Protein AF-A0A830D7R0-F1 (afdb_monomer_lite)

Organism: NCBI:txid374723

Sequence (79 aa):
TVVPSAAALVIKALKEPERDRKKTKNIKHSGNISLDDVIEIAKVEILGTCVSVGCTVDRKDPKDLQQEILDGDVEVPQD

pLDDT: mean 82.05, std 9.17, range [51.09, 92.5]

Foldseek 3Di:
DDDDDLVVLVCVQQVPDDDDPVPDPDDDDDDDGDVVSVVLSVLLVVLVVCQVVVHDDPNHRSVVVSVCSVVVVDDDDDD

InterPro domains:
  IPR000911 Ribosomal protein uL11 [PTHR11661] (1-78)
  IPR020783 Large ribosomal subunit protein uL11, C-terminal [PF00298] (3-44)
  IPR036769 Large ribosomal subunit protein uL11, C-terminal domain superfamily [G3DSA:1.10.10.250] (5-44)
  IPR036769 Large ribosomal subunit protein uL11, C-terminal domain superfamily [G3DSA:1.10.10.250] (45-77)
  IPR036769 Large ribosomal subunit protein uL11, C-terminal domain superfamily [SSF46906] (4-62)

Radius of gyration: 14.64 Å; chains: 1; bounding box: 40×22×38 Å

Secondary structure (DSSP, 8-state):
-PPPPHHHHHHHHTTPPP--TTT--SPPP-----HHHHHHHHHHHHHHHHHHHT--BTTB-HHHHHHHHHHT--PPP--

Structure (mmCIF, N/CA/C/O backbone):
data_AF-A0A830D7R0-F1
#
_entry.id   AF-A0A830D7R0-F1
#
loop_
_atom_site.group_PDB
_atom_site.id
_atom_site.type_symbol
_atom_site.label_atom_id
_atom_site.label_alt_id
_atom_site.label_comp_id
_atom_site.label_asym_id
_atom_site.label_entity_id
_atom_site.label_seq_id
_atom_site.pdbx_PDB_ins_code
_atom_site.Cartn_x
_atom_site.Cartn_y
_atom_site.Cartn_z
_atom_site.occupancy
_atom_site.B_iso_or_equiv
_atom_site.auth_seq_id
_atom_site.auth_comp_id
_atom_site.auth_asym_id
_atom_site.auth_atom_id
_atom_site.pdbx_PDB_model_num
ATOM 1 N N . THR A 1 1 ? 7.514 8.417 -11.746 1.00 58.34 1 THR A N 1
ATOM 2 C CA . THR A 1 1 ? 7.262 8.825 -10.347 1.00 58.34 1 THR A CA 1
ATOM 3 C C . THR A 1 1 ? 7.568 7.649 -9.447 1.00 58.34 1 THR A C 1
ATOM 5 O O . THR A 1 1 ? 7.311 6.519 -9.840 1.00 58.34 1 THR A O 1
ATOM 8 N N . VAL A 1 2 ? 8.221 7.878 -8.308 1.00 61.38 2 VAL A N 1
ATOM 9 C CA . VAL A 1 2 ? 8.536 6.799 -7.359 1.00 61.38 2 VAL A CA 1
ATOM 10 C C . VAL A 1 2 ? 7.261 6.495 -6.580 1.00 61.38 2 VAL A C 1
ATOM 12 O O . VAL A 1 2 ? 6.728 7.397 -5.938 1.00 61.38 2 VAL A O 1
ATOM 15 N N . VAL A 1 3 ? 6.763 5.262 -6.664 1.00 65.75 3 VAL A N 1
ATOM 16 C CA . VAL A 1 3 ? 5.616 4.827 -5.858 1.00 65.75 3 VAL A CA 1
ATOM 17 C C . VAL A 1 3 ? 6.091 4.721 -4.405 1.00 65.75 3 VAL A C 1
ATOM 19 O O . VAL A 1 3 ? 7.122 4.085 -4.153 1.00 65.75 3 VAL A O 1
ATOM 22 N N . PRO A 1 4 ? 5.423 5.385 -3.446 1.00 76.38 4 PRO A N 1
ATOM 23 C CA . PRO A 1 4 ? 5.773 5.250 -2.040 1.00 76.38 4 PRO A CA 1
ATOM 24 C C . PRO A 1 4 ? 5.597 3.793 -1.605 1.00 76.38 4 PRO A C 1
ATOM 26 O O . PRO A 1 4 ? 4.685 3.105 -2.052 1.00 76.38 4 PRO A O 1
ATOM 29 N N . SER A 1 5 ? 6.471 3.309 -0.723 1.00 83.50 5 SER A N 1
ATOM 30 C CA . SER A 1 5 ? 6.281 1.979 -0.144 1.00 83.50 5 SER A CA 1
ATOM 31 C C . SER A 1 5 ? 5.035 1.947 0.741 1.00 83.50 5 SER A C 1
ATOM 33 O O . SER A 1 5 ? 4.675 2.959 1.346 1.00 83.50 5 SER A O 1
ATOM 35 N N . ALA A 1 6 ? 4.445 0.764 0.901 1.00 84.19 6 ALA A N 1
ATOM 36 C CA . ALA A 1 6 ? 3.340 0.512 1.827 1.00 84.19 6 ALA A CA 1
ATOM 37 C C . ALA A 1 6 ? 3.582 1.112 3.214 1.00 84.19 6 ALA A C 1
ATOM 39 O O . ALA A 1 6 ? 2.770 1.861 3.749 1.00 84.19 6 ALA A O 1
ATOM 40 N N . ALA A 1 7 ? 4.780 0.874 3.757 1.00 83.62 7 ALA A N 1
ATOM 41 C CA . ALA A 1 7 ? 5.187 1.408 5.049 1.00 83.62 7 ALA A CA 1
ATOM 42 C C . ALA A 1 7 ? 5.146 2.945 5.094 1.00 83.62 7 ALA A C 1
ATOM 44 O O . ALA A 1 7 ? 4.776 3.516 6.115 1.00 83.62 7 ALA A O 1
ATOM 45 N N . ALA A 1 8 ? 5.504 3.632 4.004 1.00 85.31 8 ALA A N 1
ATOM 46 C CA . ALA A 1 8 ? 5.435 5.090 3.947 1.00 85.31 8 ALA A CA 1
ATOM 47 C C . ALA A 1 8 ? 3.985 5.600 3.938 1.00 85.31 8 ALA A C 1
ATOM 49 O O . ALA A 1 8 ? 3.704 6.617 4.569 1.00 85.31 8 ALA A O 1
ATOM 50 N N . LEU A 1 9 ? 3.071 4.887 3.272 1.00 86.44 9 LEU A N 1
ATOM 51 C CA . LEU A 1 9 ? 1.647 5.222 3.256 1.00 86.44 9 LEU A CA 1
ATOM 52 C C . LEU A 1 9 ? 1.000 5.015 4.632 1.00 86.44 9 LEU A C 1
ATOM 54 O O . LEU A 1 9 ? 0.301 5.903 5.111 1.00 86.44 9 LEU A O 1
ATOM 58 N N . VAL A 1 10 ? 1.323 3.918 5.322 1.00 87.44 10 VAL A N 1
ATOM 59 C CA . VAL A 1 10 ? 0.825 3.650 6.684 1.00 87.44 10 VAL A CA 1
ATOM 60 C C . VAL A 1 10 ? 1.324 4.701 7.679 1.00 87.44 10 VAL A C 1
ATOM 62 O O . VAL A 1 10 ? 0.550 5.223 8.477 1.00 87.44 10 VAL A O 1
ATOM 65 N N . ILE A 1 11 ? 2.606 5.077 7.611 1.00 87.19 11 ILE A N 1
ATOM 66 C CA . ILE A 1 11 ? 3.178 6.128 8.473 1.00 87.19 11 ILE A CA 1
ATOM 67 C C . ILE A 1 11 ? 2.502 7.486 8.209 1.00 87.19 11 ILE A C 1
ATOM 69 O O . ILE A 1 11 ? 2.270 8.254 9.144 1.00 87.19 11 ILE A O 1
ATOM 73 N N . LYS A 1 12 ? 2.151 7.773 6.948 1.00 84.94 12 LYS A N 1
ATOM 74 C CA . LYS A 1 12 ? 1.413 8.983 6.570 1.00 84.94 12 LYS A CA 1
ATOM 75 C C . LYS A 1 12 ? -0.022 8.968 7.109 1.00 84.94 12 LYS A C 1
ATOM 77 O O . LYS A 1 12 ? -0.461 9.987 7.637 1.00 84.94 12 LYS A O 1
ATOM 82 N N . ALA A 1 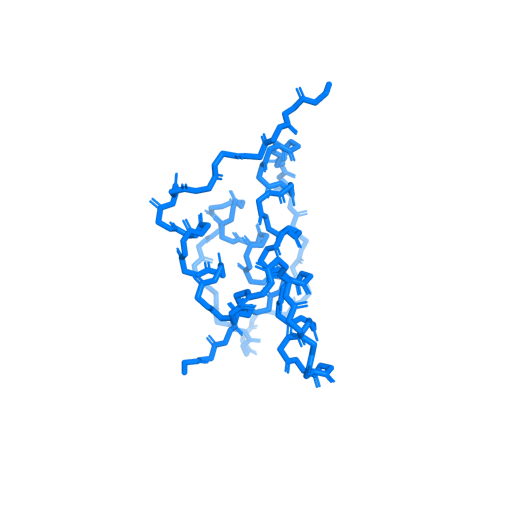13 ? -0.719 7.831 7.037 1.00 86.44 13 ALA A N 1
ATOM 83 C CA . ALA A 1 13 ? -2.057 7.660 7.615 1.00 86.44 13 ALA A CA 1
ATOM 84 C C . ALA A 1 13 ? -2.048 7.839 9.144 1.00 86.44 13 ALA A C 1
ATOM 86 O O . ALA A 1 13 ? -2.925 8.489 9.708 1.00 86.44 13 ALA A O 1
ATOM 87 N N . LEU A 1 14 ? -0.980 7.384 9.807 1.00 87.25 14 LEU A N 1
ATOM 88 C CA . LEU A 1 14 ? -0.737 7.613 11.235 1.00 87.25 14 LEU A CA 1
ATOM 89 C C . LEU A 1 14 ? -0.391 9.073 11.594 1.00 87.25 14 LEU A C 1
ATOM 91 O O . LEU A 1 14 ? -0.207 9.377 12.773 1.00 87.25 14 LEU A O 1
ATOM 95 N N . LYS A 1 15 ? -0.303 9.982 10.608 1.00 82.50 15 LYS A N 1
ATOM 96 C CA . LYS A 1 15 ? 0.075 11.400 10.773 1.00 82.50 15 LYS A CA 1
ATOM 97 C C . LYS A 1 15 ? 1.369 11.583 11.572 1.00 82.50 15 LYS A C 1
ATOM 99 O O . LYS A 1 15 ? 1.530 12.565 12.300 1.00 82.50 15 LYS A O 1
ATOM 104 N N . GLU A 1 16 ? 2.301 10.642 11.448 1.00 78.69 16 GLU A N 1
ATOM 105 C CA . GLU A 1 16 ? 3.594 10.769 12.109 1.00 78.69 16 GLU A CA 1
ATOM 106 C C . GLU A 1 16 ? 4.420 11.884 11.447 1.00 78.69 16 GLU A C 1
ATOM 108 O O . GLU A 1 16 ? 4.408 12.020 10.220 1.00 78.69 16 GLU A O 1
ATOM 113 N N . PRO A 1 17 ? 5.175 12.675 12.229 1.00 81.50 17 PRO A N 1
ATOM 114 C CA . PRO A 1 17 ? 6.051 13.693 11.669 1.00 81.50 17 PRO A CA 1
ATOM 115 C C . PRO A 1 17 ? 7.126 13.061 10.776 1.00 81.50 17 PRO A C 1
ATOM 117 O O . PRO A 1 17 ? 7.553 11.925 11.004 1.00 81.50 17 PRO A O 1
ATOM 120 N N . GLU A 1 18 ? 7.609 13.814 9.783 1.00 80.06 18 GLU A N 1
ATOM 121 C CA . GLU A 1 18 ? 8.758 13.382 8.989 1.00 80.06 18 GLU A CA 1
ATOM 122 C C . GLU A 1 18 ? 9.972 13.165 9.890 1.00 80.06 18 GLU A C 1
ATOM 124 O O . GLU A 1 18 ? 10.313 13.980 10.751 1.00 80.06 18 GLU A O 1
ATOM 129 N N . ARG A 1 19 ? 10.638 12.030 9.689 1.00 77.12 19 ARG A N 1
ATOM 130 C CA . ARG A 1 19 ? 11.775 11.616 10.506 1.00 77.12 19 ARG A CA 1
ATOM 131 C C . ARG A 1 19 ? 13.015 11.429 9.657 1.00 77.12 19 ARG A C 1
ATOM 133 O O . ARG A 1 19 ? 12.973 10.866 8.563 1.00 77.12 19 ARG A O 1
ATOM 140 N N . ASP A 1 20 ? 14.149 11.815 10.232 1.00 83.06 20 ASP A N 1
ATOM 141 C CA . ASP A 1 20 ? 15.462 11.510 9.679 1.00 83.06 20 ASP A CA 1
ATOM 142 C C . ASP A 1 20 ? 15.776 10.020 9.886 1.00 83.06 20 ASP A C 1
ATOM 144 O O . ASP A 1 20 ? 16.193 9.582 10.964 1.00 83.06 20 ASP A O 1
ATOM 148 N N . ARG A 1 21 ? 15.587 9.236 8.818 1.00 81.06 21 ARG A N 1
ATOM 149 C CA . ARG A 1 21 ? 15.812 7.780 8.796 1.00 81.06 21 ARG A CA 1
ATOM 150 C C . ARG A 1 21 ? 17.243 7.380 9.191 1.00 81.06 21 ARG A C 1
ATOM 152 O O . ARG A 1 21 ? 17.466 6.218 9.525 1.00 81.06 21 ARG A O 1
ATOM 159 N N . LYS A 1 22 ? 18.221 8.298 9.142 1.00 83.38 22 LYS A N 1
ATOM 160 C CA . LYS A 1 22 ? 19.627 8.009 9.474 1.00 83.38 22 LYS A CA 1
ATOM 161 C C . LYS A 1 22 ? 19.931 8.147 10.964 1.00 83.38 22 LYS A C 1
ATOM 163 O O . LYS A 1 22 ? 20.774 7.404 11.465 1.00 83.38 22 LYS A O 1
ATOM 168 N N . LYS A 1 23 ? 19.272 9.076 11.662 1.00 85.25 23 LYS A N 1
ATOM 169 C CA . LYS A 1 23 ? 19.575 9.408 13.067 1.00 85.25 23 LYS A CA 1
ATOM 170 C C . LYS A 1 23 ? 18.770 8.584 14.062 1.00 85.25 23 LYS A C 1
ATOM 172 O O . LYS A 1 23 ? 19.306 8.185 15.091 1.00 85.25 23 LYS A O 1
ATOM 177 N N . THR A 1 24 ? 17.513 8.291 13.747 1.00 80.38 24 THR A N 1
ATOM 178 C CA . THR A 1 24 ? 16.593 7.633 14.681 1.00 80.38 24 THR A CA 1
ATOM 179 C C . THR A 1 24 ? 16.143 6.293 14.103 1.00 80.38 24 THR A C 1
ATOM 181 O O . THR A 1 24 ? 15.323 6.240 13.187 1.00 80.38 24 THR A O 1
ATOM 184 N N . LYS A 1 25 ? 16.712 5.195 14.620 1.00 81.06 25 LYS A N 1
ATOM 185 C CA . LYS A 1 25 ? 16.411 3.811 14.204 1.00 81.06 25 LYS A CA 1
ATOM 186 C C . LYS A 1 25 ? 15.428 3.142 15.177 1.00 81.06 25 LYS A C 1
ATOM 188 O O . LYS A 1 25 ? 15.369 3.524 16.340 1.00 81.06 25 LYS A O 1
ATOM 193 N N . ASN A 1 26 ? 14.714 2.114 14.708 1.00 79.50 26 ASN A N 1
ATOM 194 C CA . ASN A 1 26 ? 13.884 1.199 15.516 1.00 79.50 26 ASN A CA 1
ATOM 195 C C . ASN A 1 26 ? 12.799 1.879 16.372 1.00 79.50 26 ASN A C 1
ATOM 197 O O . ASN A 1 26 ? 12.666 1.610 17.565 1.00 79.50 26 ASN A O 1
ATOM 201 N N . ILE A 1 27 ? 12.023 2.773 15.763 1.00 78.12 27 ILE A N 1
ATOM 202 C CA . ILE A 1 27 ? 10.937 3.475 16.450 1.00 78.12 27 ILE A CA 1
ATOM 203 C C . ILE A 1 27 ? 9.705 2.574 16.481 1.00 78.12 27 ILE A C 1
ATOM 205 O O . ILE A 1 27 ? 9.373 1.934 15.486 1.00 78.12 27 ILE A O 1
ATOM 209 N N . LYS A 1 28 ? 9.038 2.519 17.634 1.00 80.69 28 LYS A N 1
ATOM 210 C CA . LYS A 1 28 ? 7.750 1.843 17.766 1.00 80.69 28 LYS A CA 1
ATOM 211 C C . LYS A 1 28 ? 6.664 2.776 17.239 1.00 80.69 28 LYS A C 1
ATOM 213 O O . LYS A 1 28 ? 6.523 3.883 17.750 1.00 80.69 28 LYS A O 1
ATOM 218 N N . HIS A 1 29 ? 5.918 2.323 16.242 1.00 80.75 29 HIS A N 1
ATOM 219 C CA . HIS A 1 29 ? 4.706 2.995 15.784 1.00 80.75 29 HIS A CA 1
ATOM 220 C C . HIS A 1 29 ? 3.586 2.636 16.757 1.00 80.75 29 HIS A C 1
ATOM 222 O O . HIS A 1 29 ? 3.272 1.459 16.929 1.00 80.75 29 HIS A O 1
AT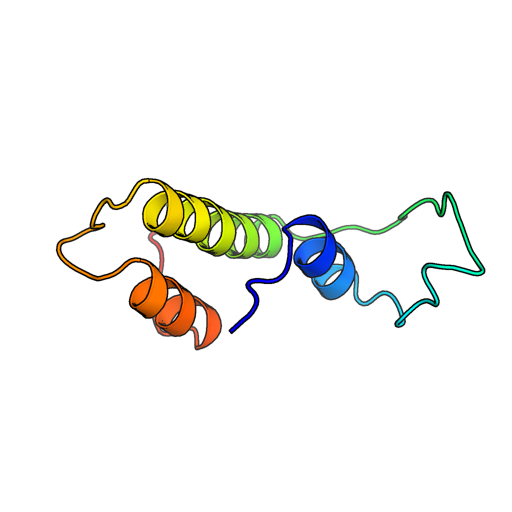OM 228 N N . SER A 1 30 ? 3.031 3.629 17.446 1.00 76.81 30 SER A N 1
ATOM 229 C CA . SER A 1 30 ? 1.852 3.452 18.292 1.00 76.81 30 SER A CA 1
ATOM 230 C C . SER A 1 30 ? 0.764 4.380 17.786 1.00 76.81 30 SER A C 1
ATOM 232 O O . SER A 1 30 ? 0.862 5.595 17.940 1.00 76.81 30 SER A O 1
ATOM 234 N N . GLY A 1 31 ? -0.261 3.807 17.175 1.00 82.25 31 GLY A N 1
ATOM 235 C CA . GLY A 1 31 ? -1.405 4.542 16.671 1.00 82.25 31 GLY A CA 1
ATOM 236 C C . GLY A 1 31 ? -2.435 3.584 16.099 1.00 82.25 31 GLY A C 1
ATOM 237 O O . GLY A 1 31 ? -2.133 2.419 15.839 1.00 82.25 31 GLY A O 1
ATOM 238 N N . ASN A 1 32 ? -3.660 4.078 15.967 1.00 87.00 32 ASN A N 1
ATOM 239 C CA . ASN A 1 32 ? -4.759 3.347 15.362 1.00 87.00 32 ASN A CA 1
ATOM 240 C C . ASN A 1 32 ? -4.997 3.895 13.954 1.00 87.00 32 ASN A C 1
ATOM 242 O O . ASN A 1 32 ? -4.987 5.111 13.771 1.00 87.00 32 ASN A O 1
ATOM 246 N N . ILE A 1 33 ? -5.224 3.003 12.998 1.00 88.31 33 ILE A N 1
ATOM 247 C CA . ILE A 1 33 ? -5.654 3.338 11.637 1.00 88.31 33 ILE A CA 1
ATOM 248 C C . ILE A 1 33 ? -7.043 2.749 11.426 1.00 88.31 33 ILE A C 1
ATOM 250 O O . ILE A 1 33 ? -7.356 1.693 11.983 1.00 88.31 33 ILE A O 1
ATOM 254 N N . SER A 1 34 ? -7.890 3.443 10.670 1.00 89.19 34 SER A N 1
ATOM 255 C CA . SER A 1 34 ? -9.197 2.895 10.318 1.00 89.19 34 SER A CA 1
ATOM 256 C C . SER A 1 34 ? -9.037 1.753 9.310 1.00 89.19 34 SER A C 1
ATOM 258 O O . SER A 1 34 ? -8.016 1.648 8.625 1.00 89.19 34 SER A O 1
ATOM 260 N N . LEU A 1 35 ? -10.039 0.874 9.225 1.00 86.56 35 LEU A N 1
ATOM 261 C CA . LEU A 1 35 ? -10.038 -0.175 8.205 1.00 86.56 35 LEU A CA 1
ATOM 262 C C . LEU A 1 35 ? -10.118 0.429 6.795 1.00 86.56 35 LEU A C 1
ATOM 264 O O . LEU A 1 35 ? -9.511 -0.107 5.873 1.00 86.56 35 LEU A O 1
ATOM 268 N N . ASP A 1 36 ? -10.795 1.568 6.657 1.00 85.38 36 ASP A N 1
ATOM 269 C CA . ASP A 1 36 ? -10.919 2.296 5.395 1.00 85.38 36 ASP A CA 1
ATOM 270 C C . ASP A 1 36 ? -9.546 2.757 4.886 1.00 85.38 36 ASP A C 1
ATOM 272 O O . ASP A 1 36 ? -9.188 2.455 3.748 1.00 85.38 36 ASP A O 1
ATOM 276 N N . ASP A 1 37 ? -8.714 3.347 5.757 1.00 86.06 37 ASP A N 1
ATOM 277 C CA . ASP A 1 37 ? -7.341 3.742 5.404 1.00 86.06 37 ASP A CA 1
ATOM 278 C C . ASP A 1 37 ? -6.506 2.530 4.947 1.00 86.06 37 ASP A C 1
ATOM 280 O O . ASP A 1 37 ? -5.712 2.614 4.010 1.00 86.06 37 ASP A O 1
ATOM 284 N N . VAL A 1 38 ? -6.675 1.372 5.600 1.00 87.56 38 VAL A N 1
ATOM 285 C CA . VAL A 1 38 ? -5.967 0.135 5.223 1.00 87.56 38 VAL A CA 1
ATOM 286 C C . VAL A 1 38 ? -6.401 -0.340 3.841 1.00 87.56 38 VAL A C 1
ATOM 288 O O . VAL A 1 38 ? -5.558 -0.730 3.033 1.00 87.56 38 VAL A O 1
ATOM 291 N N . ILE A 1 39 ? -7.704 -0.306 3.568 1.00 86.75 39 ILE A N 1
ATOM 292 C CA . ILE A 1 39 ? -8.279 -0.713 2.288 1.00 86.75 39 ILE A CA 1
ATOM 293 C C . ILE A 1 39 ? -7.791 0.213 1.167 1.00 86.75 39 ILE A C 1
ATOM 295 O O . ILE A 1 39 ? -7.416 -0.272 0.099 1.00 86.75 39 ILE A O 1
ATOM 299 N N . GLU A 1 40 ? -7.740 1.525 1.395 1.00 84.19 40 GLU A N 1
ATOM 300 C CA . GLU A 1 40 ? -7.188 2.488 0.434 1.00 84.19 40 GLU A CA 1
ATOM 301 C C . GLU A 1 40 ? -5.710 2.221 0.127 1.00 84.19 40 GLU A C 1
ATOM 303 O O . GLU A 1 40 ? -5.325 2.116 -1.041 1.00 84.19 40 GLU A O 1
ATOM 308 N N . ILE A 1 41 ? -4.887 2.029 1.164 1.00 87.19 41 ILE A N 1
ATOM 309 C CA . ILE A 1 41 ? -3.456 1.731 1.007 1.00 87.19 41 ILE A CA 1
ATOM 310 C C . ILE A 1 41 ? -3.253 0.416 0.244 1.00 87.19 41 ILE A C 1
ATOM 312 O O . ILE A 1 41 ? -2.435 0.357 -0.679 1.00 87.19 41 ILE A O 1
ATOM 316 N N . ALA A 1 42 ? -4.015 -0.624 0.591 1.00 88.06 42 ALA A N 1
ATOM 317 C CA . ALA A 1 42 ? -3.914 -1.935 -0.039 1.00 88.06 42 ALA A CA 1
ATOM 318 C C . ALA A 1 42 ? -4.234 -1.884 -1.539 1.00 88.06 42 ALA A C 1
ATOM 320 O O . ALA A 1 42 ? -3.539 -2.516 -2.333 1.00 88.06 42 ALA A O 1
ATOM 321 N N . LYS A 1 43 ? -5.236 -1.101 -1.961 1.00 86.56 43 LYS A N 1
ATOM 322 C CA . LYS A 1 43 ? -5.571 -0.953 -3.388 1.00 86.56 43 LYS A CA 1
ATOM 323 C C . LYS A 1 43 ? -4.395 -0.401 -4.190 1.00 86.56 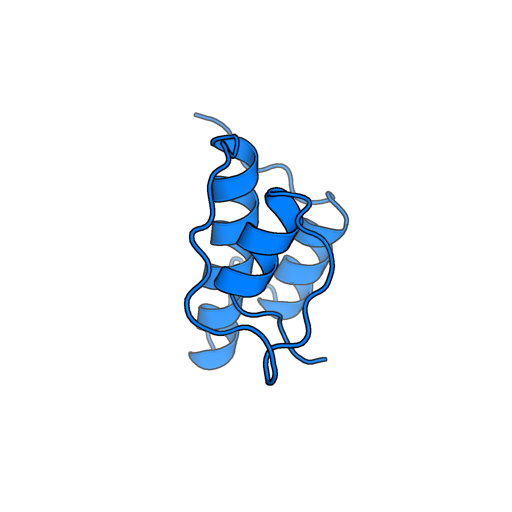43 LYS A C 1
ATOM 325 O O . LYS A 1 43 ? -4.031 -0.969 -5.219 1.00 86.56 43 LYS A O 1
ATOM 330 N N . VAL A 1 44 ? -3.778 0.676 -3.702 1.00 86.38 44 VAL A N 1
ATOM 331 C CA . VAL A 1 44 ? -2.636 1.316 -4.373 1.00 86.38 44 VAL A CA 1
ATOM 332 C C . VAL A 1 44 ? -1.446 0.355 -4.453 1.00 86.38 44 VAL A C 1
ATOM 334 O O . VAL A 1 44 ? -0.806 0.241 -5.500 1.00 86.38 44 VAL A O 1
ATOM 337 N N . GLU A 1 45 ? -1.166 -0.382 -3.376 1.00 88.31 45 GLU A N 1
ATOM 338 C CA . GLU A 1 45 ? -0.052 -1.333 -3.319 1.00 88.31 45 GLU A CA 1
ATOM 339 C C . GLU A 1 45 ? -0.236 -2.531 -4.263 1.00 88.31 45 GLU A C 1
ATOM 341 O O . GLU A 1 45 ? 0.687 -2.907 -4.999 1.00 88.31 45 GLU A O 1
ATOM 346 N N . ILE A 1 46 ? -1.438 -3.110 -4.296 1.00 89.06 46 ILE A N 1
ATOM 347 C CA . ILE A 1 46 ? -1.747 -4.247 -5.168 1.00 89.06 46 ILE A CA 1
ATOM 348 C C . ILE A 1 46 ? -1.690 -3.831 -6.640 1.00 89.06 46 ILE A C 1
ATOM 350 O O . ILE A 1 46 ? -1.069 -4.528 -7.445 1.00 89.06 46 ILE A O 1
ATOM 354 N N . LEU A 1 47 ? -2.216 -2.655 -6.994 1.00 88.44 47 LEU A N 1
ATOM 355 C CA . LEU A 1 47 ? -2.072 -2.116 -8.347 1.00 88.44 47 LEU A CA 1
ATOM 356 C C . LEU A 1 47 ? -0.604 -1.850 -8.708 1.00 88.44 47 LEU A C 1
ATOM 358 O O . LEU A 1 47 ? -0.195 -2.099 -9.842 1.00 88.44 47 LEU A O 1
ATOM 362 N N . GLY A 1 48 ? 0.223 -1.412 -7.755 1.00 88.31 48 GLY A N 1
ATOM 363 C CA . GLY A 1 48 ? 1.672 -1.273 -7.951 1.00 88.31 48 GLY A CA 1
ATOM 364 C C . GLY A 1 48 ? 2.349 -2.596 -8.320 1.00 88.31 48 GLY A C 1
ATOM 365 O O . GLY A 1 48 ? 3.260 -2.642 -9.156 1.00 88.31 48 GLY A O 1
ATOM 366 N N . THR A 1 49 ? 1.855 -3.697 -7.758 1.00 87.81 49 THR A N 1
ATOM 367 C CA . THR A 1 49 ? 2.305 -5.047 -8.111 1.00 87.81 49 THR A CA 1
ATOM 368 C C . THR A 1 49 ? 1.859 -5.423 -9.523 1.00 87.81 49 THR A C 1
ATOM 370 O O . THR A 1 49 ? 2.675 -5.928 -10.292 1.00 87.81 49 THR A O 1
ATOM 373 N N . CYS A 1 50 ? 0.625 -5.095 -9.923 1.00 89.06 50 CYS A N 1
ATOM 374 C CA . CYS A 1 50 ? 0.140 -5.301 -11.293 1.00 89.06 50 CYS A CA 1
ATOM 375 C C . CYS A 1 50 ? 1.014 -4.598 -12.345 1.00 89.06 50 CYS A C 1
ATOM 377 O O . CYS A 1 50 ? 1.339 -5.201 -13.369 1.00 89.06 50 CYS A O 1
ATOM 379 N N . VAL A 1 51 ? 1.480 -3.372 -12.060 1.00 89.50 51 VAL A N 1
ATOM 380 C CA . VAL A 1 51 ? 2.451 -2.656 -12.913 1.00 89.50 51 VAL A CA 1
ATOM 381 C C . VAL A 1 51 ? 3.736 -3.466 -13.083 1.00 89.50 51 VAL A C 1
ATOM 383 O O . VAL A 1 51 ? 4.259 -3.578 -14.188 1.00 89.50 51 VAL A O 1
ATOM 386 N N . SER A 1 52 ? 4.255 -4.020 -11.986 1.00 87.50 52 SER A N 1
ATOM 387 C CA . SER A 1 52 ? 5.523 -4.762 -11.979 1.00 87.50 52 SER A CA 1
ATOM 388 C C . SER A 1 52 ? 5.408 -6.120 -12.674 1.00 87.50 52 SER A C 1
ATOM 390 O O . SER A 1 52 ? 6.359 -6.578 -13.301 1.00 87.50 52 SER A O 1
ATOM 392 N N . VAL A 1 53 ? 4.237 -6.753 -12.578 1.00 92.50 53 VAL A N 1
ATOM 393 C CA . VAL A 1 53 ? 3.899 -8.003 -13.272 1.00 92.50 53 VAL A CA 1
ATOM 394 C C . VAL A 1 53 ? 3.638 -7.762 -14.765 1.00 92.50 53 VAL A C 1
ATOM 396 O O . VAL A 1 53 ? 3.872 -8.655 -15.576 1.00 92.50 53 VAL A O 1
ATOM 399 N N . GLY A 1 54 ? 3.185 -6.563 -15.143 1.00 90.62 54 GLY A N 1
ATOM 400 C CA . GLY A 1 54 ? 2.832 -6.211 -16.520 1.00 90.62 54 GLY A CA 1
ATOM 401 C C . GLY A 1 54 ? 1.424 -6.655 -16.923 1.00 90.62 54 GLY A C 1
ATOM 402 O O . GLY A 1 54 ? 1.180 -6.919 -18.100 1.00 90.62 54 GLY A O 1
ATOM 403 N N . CYS A 1 55 ? 0.500 -6.773 -15.965 1.00 91.69 55 CYS A N 1
ATOM 404 C CA . CYS A 1 55 ? -0.902 -7.086 -16.238 1.00 91.69 55 CYS A CA 1
ATOM 405 C C . CYS A 1 55 ? -1.773 -5.821 -16.284 1.00 91.69 55 CYS A C 1
ATOM 407 O O . CYS A 1 55 ? -1.448 -4.796 -15.689 1.00 91.69 55 CYS A O 1
ATOM 409 N N . THR A 1 56 ? -2.893 -5.904 -17.002 1.00 89.62 56 THR A N 1
ATOM 410 C CA . THR A 1 56 ? -3.934 -4.865 -17.006 1.00 89.62 56 THR A CA 1
ATOM 411 C C . THR A 1 56 ? -5.053 -5.257 -16.047 1.00 89.62 56 THR A C 1
ATOM 413 O O . THR A 1 56 ? -5.331 -6.445 -15.871 1.00 89.62 56 THR A O 1
ATOM 416 N N . VAL A 1 57 ? -5.695 -4.266 -15.429 1.00 87.94 57 VAL A N 1
ATOM 417 C CA . VAL A 1 57 ? -6.862 -4.446 -14.549 1.00 87.94 57 VAL A CA 1
ATOM 418 C C . VAL A 1 57 ? -8.028 -3.740 -15.224 1.00 87.94 57 VAL A C 1
ATOM 420 O O . VAL A 1 57 ? -7.893 -2.586 -15.614 1.00 87.94 57 VAL A O 1
ATOM 423 N N . ASP A 1 58 ? -9.126 -4.452 -15.481 1.00 88.44 58 ASP A N 1
ATOM 424 C CA . ASP A 1 58 ? -10.299 -3.920 -16.198 1.00 88.44 58 ASP A CA 1
ATOM 425 C C . ASP A 1 58 ? -9.973 -3.219 -17.530 1.00 88.44 58 ASP A C 1
ATOM 427 O O . ASP A 1 58 ? -10.629 -2.266 -17.945 1.00 88.44 58 ASP A O 1
ATOM 431 N N . ARG A 1 59 ? -8.943 -3.716 -18.230 1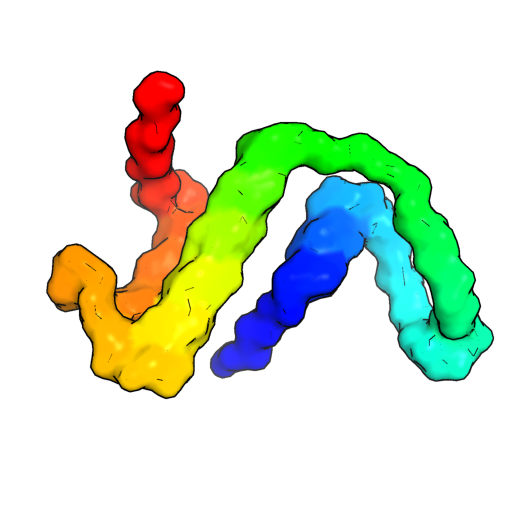.00 88.69 59 ARG A N 1
ATOM 432 C CA . ARG A 1 59 ? -8.392 -3.147 -19.479 1.00 88.69 59 ARG A CA 1
ATOM 433 C C . ARG A 1 59 ? -7.807 -1.733 -19.345 1.00 88.69 59 ARG A C 1
ATOM 435 O O . ARG A 1 59 ? -7.524 -1.110 -20.366 1.00 88.69 59 ARG A O 1
ATOM 442 N N . LYS A 1 60 ? -7.585 -1.248 -18.125 1.00 88.06 60 LYS A N 1
ATOM 443 C CA . LYS A 1 60 ? -6.867 -0.005 -17.831 1.00 88.06 60 LYS A CA 1
ATOM 444 C C . LYS A 1 60 ? -5.423 -0.287 -17.410 1.00 88.06 60 LYS A C 1
ATOM 446 O O . LYS A 1 60 ? -5.090 -1.393 -16.964 1.00 88.06 60 LYS A O 1
ATOM 451 N N . ASP A 1 61 ? -4.563 0.720 -17.565 1.00 89.69 61 ASP A N 1
ATOM 452 C CA . ASP A 1 61 ? -3.209 0.673 -17.019 1.00 89.69 61 ASP A CA 1
ATOM 453 C C . ASP A 1 61 ? -3.280 0.804 -15.485 1.00 89.69 61 ASP A C 1
ATOM 455 O O . ASP A 1 61 ? -3.945 1.706 -14.963 1.00 89.69 61 ASP A O 1
ATOM 459 N N . PRO A 1 62 ? -2.616 -0.084 -14.728 1.00 89.31 62 PRO A N 1
ATOM 460 C CA . PRO A 1 62 ? -2.656 -0.040 -13.273 1.00 89.31 62 PRO A CA 1
ATOM 461 C C . PRO A 1 62 ? -2.013 1.218 -12.666 1.00 89.31 62 PRO A C 1
ATOM 463 O O . PRO A 1 62 ? -2.264 1.499 -11.495 1.00 89.31 62 PRO A O 1
ATOM 466 N N . LYS A 1 63 ? -1.205 1.989 -13.410 1.00 87.50 63 LYS A N 1
ATOM 467 C CA . LYS A 1 63 ? -0.724 3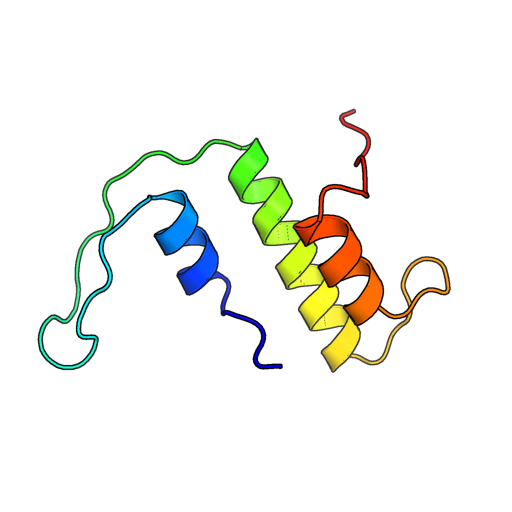.309 -12.964 1.00 87.50 63 LYS A CA 1
ATOM 468 C C . LYS A 1 63 ? -1.817 4.364 -13.011 1.00 87.50 63 LYS A C 1
ATOM 470 O O . LYS A 1 63 ? -1.865 5.190 -12.106 1.00 87.50 63 LYS A O 1
ATOM 475 N N . ASP A 1 64 ? -2.674 4.329 -14.026 1.00 88.81 64 ASP A N 1
ATOM 476 C CA . ASP A 1 64 ? -3.773 5.287 -14.159 1.00 88.81 64 ASP A CA 1
ATOM 477 C C . ASP A 1 64 ? -4.794 5.045 -13.042 1.00 88.81 64 ASP A C 1
ATOM 479 O O . ASP A 1 64 ? -5.162 5.971 -12.328 1.00 88.81 64 ASP A O 1
ATOM 483 N N . LEU A 1 65 ? -5.125 3.776 -12.772 1.00 87.31 65 LEU A N 1
ATOM 484 C CA . LEU A 1 65 ? -5.978 3.393 -11.641 1.00 87.31 65 LEU A CA 1
ATOM 485 C C . LEU A 1 65 ? -5.408 3.825 -10.281 1.00 87.31 65 LEU A C 1
ATOM 487 O O . LEU A 1 65 ? -6.161 4.225 -9.399 1.00 87.31 65 LEU A O 1
ATOM 491 N N . GLN A 1 66 ? -4.084 3.770 -10.092 1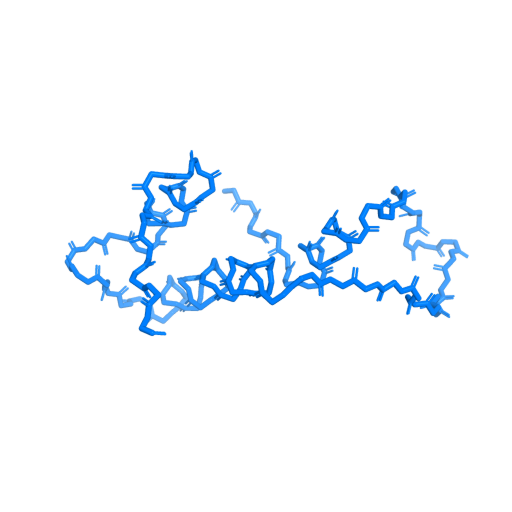.00 85.38 66 GLN A N 1
ATOM 492 C CA . GLN A 1 66 ? -3.463 4.285 -8.865 1.00 85.38 66 GLN A CA 1
ATOM 493 C C . GLN A 1 66 ? -3.684 5.788 -8.698 1.00 85.38 66 GLN A C 1
ATOM 495 O O . GLN A 1 66 ? -3.848 6.238 -7.568 1.00 85.38 66 GLN A O 1
ATOM 500 N N . GLN A 1 67 ? -3.666 6.561 -9.787 1.00 85.56 67 GLN A N 1
ATOM 501 C CA . GLN A 1 67 ? -3.939 7.996 -9.724 1.00 85.56 67 GLN A CA 1
ATOM 502 C C . GLN A 1 67 ? -5.417 8.265 -9.463 1.00 85.56 67 GLN A C 1
ATOM 504 O O . GLN A 1 67 ? -5.717 8.976 -8.514 1.00 85.56 67 GLN A O 1
ATOM 509 N N . GLU A 1 68 ? -6.318 7.601 -10.193 1.00 85.44 68 GLU A N 1
ATOM 510 C CA . GLU A 1 68 ? -7.768 7.724 -9.985 1.00 85.44 68 GLU A CA 1
ATOM 511 C C . GLU A 1 68 ? -8.158 7.411 -8.519 1.00 85.44 68 GLU A C 1
ATOM 513 O O . GLU A 1 68 ? -8.999 8.086 -7.935 1.00 85.44 68 GLU A O 1
ATOM 518 N N . ILE A 1 69 ? -7.505 6.434 -7.873 1.00 84.06 69 ILE A N 1
ATOM 519 C CA . ILE A 1 69 ? -7.733 6.123 -6.448 1.00 84.06 69 ILE A CA 1
ATOM 520 C C . ILE A 1 69 ? -7.185 7.211 -5.518 1.00 84.06 69 ILE A C 1
ATOM 522 O O . ILE A 1 69 ? -7.825 7.531 -4.521 1.00 84.06 69 ILE A O 1
ATOM 526 N N . LEU A 1 70 ? -6.008 7.774 -5.809 1.00 79.62 70 LEU A N 1
ATOM 527 C CA . LEU A 1 70 ? -5.435 8.866 -5.010 1.00 79.62 70 LEU A CA 1
ATOM 528 C C . LEU A 1 70 ? -6.252 10.157 -5.125 1.00 79.62 70 LEU A C 1
ATOM 530 O O . LEU A 1 70 ? -6.313 10.920 -4.161 1.00 79.62 70 LEU A O 1
ATOM 534 N N . ASP A 1 71 ? -6.865 10.377 -6.285 1.00 81.06 71 ASP A N 1
ATOM 535 C CA . ASP A 1 71 ? -7.734 11.518 -6.567 1.00 81.06 71 ASP A CA 1
ATOM 536 C C . ASP A 1 71 ? -9.153 11.318 -5.992 1.00 81.06 71 ASP A C 1
ATOM 538 O O . ASP A 1 71 ? -9.910 12.279 -5.864 1.00 81.06 71 ASP A O 1
ATOM 542 N N . GLY A 1 72 ? -9.480 10.098 -5.543 1.00 74.12 72 GLY A N 1
ATOM 543 C CA . GLY A 1 72 ? -10.765 9.749 -4.932 1.00 74.12 72 GLY A CA 1
ATOM 544 C C . GLY A 1 72 ? -11.875 9.443 -5.943 1.00 74.12 72 GLY A C 1
ATOM 545 O O . GLY A 1 72 ? -13.037 9.358 -5.559 1.00 74.12 72 GLY A O 1
ATOM 546 N N . ASP A 1 73 ? -11.527 9.252 -7.216 1.00 66.94 73 ASP A N 1
ATOM 547 C CA . ASP A 1 73 ? -12.472 9.057 -8.323 1.00 66.94 73 ASP A CA 1
ATOM 548 C C . ASP A 1 73 ? -12.980 7.606 -8.450 1.00 66.94 73 ASP A C 1
ATOM 550 O O . ASP A 1 73 ? -13.897 7.328 -9.226 1.00 66.94 73 ASP A O 1
ATOM 554 N N . VAL A 1 74 ? -12.412 6.662 -7.689 1.00 66.62 74 VAL A N 1
ATOM 555 C CA . VAL A 1 74 ? -12.818 5.246 -7.699 1.00 66.62 74 VAL A CA 1
ATOM 556 C C . VAL A 1 74 ? -13.548 4.882 -6.410 1.00 66.62 74 VAL A C 1
ATOM 558 O O . VAL A 1 74 ? -12.934 4.565 -5.388 1.00 66.62 74 VAL A O 1
ATOM 561 N N . GLU A 1 75 ? -14.877 4.844 -6.482 1.00 59.19 75 GLU A N 1
ATOM 562 C CA . GLU A 1 75 ? -15.702 4.230 -5.444 1.00 59.19 75 GLU A CA 1
ATOM 563 C C . GLU A 1 75 ? -15.558 2.709 -5.516 1.00 59.19 75 GLU A C 1
ATOM 565 O O . GLU A 1 75 ? -15.862 2.070 -6.525 1.00 59.19 75 GLU A O 1
ATOM 570 N N . VAL A 1 76 ? -15.064 2.117 -4.432 1.00 59.41 76 VAL A N 1
ATOM 571 C CA . VAL A 1 76 ? -14.985 0.662 -4.319 1.00 59.41 76 VAL A CA 1
ATOM 572 C C . VAL A 1 76 ? -16.237 0.173 -3.610 1.00 59.41 76 VAL A C 1
ATOM 574 O O . VAL A 1 76 ? -16.546 0.708 -2.543 1.00 59.41 76 VAL A O 1
ATOM 577 N N . PRO A 1 77 ? -16.940 -0.829 -4.165 1.00 60.53 77 PRO A N 1
ATOM 578 C CA . PRO A 1 77 ? -18.104 -1.404 -3.515 1.00 60.53 77 PRO A CA 1
ATOM 579 C C . PRO A 1 77 ? -17.730 -1.872 -2.107 1.00 60.53 77 PRO A C 1
ATOM 581 O O . PRO A 1 77 ? -16.793 -2.654 -1.935 1.00 60.53 77 PRO A O 1
ATOM 584 N N . GLN A 1 78 ? -18.437 -1.357 -1.105 1.00 55.50 78 GLN A N 1
ATOM 585 C CA . GLN A 1 78 ? -18.461 -1.944 0.227 1.00 55.50 78 GLN A CA 1
ATOM 586 C C . GLN A 1 78 ? -19.597 -2.970 0.213 1.00 55.50 78 GLN A C 1
ATOM 588 O O . GLN A 1 78 ? -20.761 -2.576 0.140 1.00 55.50 78 GLN A O 1
ATOM 593 N N . ASP A 1 79 ? -19.258 -4.259 0.186 1.00 51.09 79 ASP A N 1
ATOM 594 C CA . ASP A 1 79 ? -20.214 -5.331 0.502 1.00 51.09 79 ASP A CA 1
ATOM 595 C C . ASP A 1 79 ? -20.529 -5.350 2.008 1.00 51.09 79 ASP A C 1
ATOM 597 O O . ASP A 1 79 ? -19.584 -5.165 2.816 1.00 51.09 79 ASP A O 1
#